Protein AF-A0A7S3HLF7-F1 (afdb_monomer_lite)

Secondary structure (DSSP, 8-state):
-------TTGGG-TTT-BTTB--EEEEEEEETTTTEEEEEEE-TTS-EEEEEE-SS-EEEEEEPPTTS-SS-EEEEEEPPGGGTS-EEEEETTS-EEEE-PPP-----

pLDDT: mean 90.78, std 13.49, range [32.25, 98.75]

InterPro domains:
  IPR036322 WD40-repeat-containing domain superfamily [SSF50978] (22-103)

Foldseek 3Di:
DDQAADDPCPQVPPQADDVPDGWAWQDWDADPVVRWIWTWIHHQQGKIWIWTDDSYDTHTDDTDDPPQDRGAWRHKAWDDCVVPTAIWIQGPRGGIDGDDDPDPPPPD

Radius of gyration: 14.14 Å; chains: 1; bounding box: 42×32×40 Å

Sequence (108 aa):
GGFCGRFPNLRASPSLRVGESDGYIVDVLYDQASGRAHALGGSVSGALSLFHLNLEASEFAVSLPSGGHGGVVRSAASLGAAVGGGFATGGEDGKICLWRPAAGGSEG

Organism: NCBI:txid89044

Structure (mmCIF, N/CA/C/O backbone):
data_AF-A0A7S3HLF7-F1
#
_entry.id   AF-A0A7S3HLF7-F1
#
loop_
_atom_site.group_PDB
_atom_site.id
_atom_site.type_symbol
_atom_site.label_atom_id
_atom_site.label_alt_id
_atom_site.label_comp_id
_atom_site.label_asym_id
_atom_site.label_entity_id
_atom_site.label_seq_id
_atom_site.pdbx_PDB_ins_code
_atom_site.Cartn_x
_atom_site.Cartn_y
_atom_site.Cartn_z
_atom_site.occupancy
_atom_site.B_iso_or_equiv
_atom_site.auth_seq_id
_atom_site.auth_comp_id
_atom_site.auth_asym_id
_atom_site.auth_atom_id
_atom_site.pdbx_PDB_model_num
ATOM 1 N N . GLY A 1 1 ? -29.349 9.266 -3.456 1.00 69.69 1 GLY A N 1
ATOM 2 C CA . GLY A 1 1 ? -28.267 8.949 -4.408 1.00 69.69 1 GLY A CA 1
ATOM 3 C C . GLY A 1 1 ? -27.018 8.640 -3.617 1.00 69.69 1 GLY A C 1
ATOM 4 O O . GLY A 1 1 ? -26.822 9.281 -2.595 1.00 69.69 1 GLY A O 1
ATOM 5 N N . GLY A 1 2 ? -26.237 7.634 -4.011 1.00 81.56 2 GLY A N 1
ATOM 6 C CA . GLY A 1 2 ? -24.972 7.312 -3.339 1.00 81.56 2 GLY A CA 1
ATOM 7 C C . GLY A 1 2 ? -23.835 8.225 -3.802 1.00 81.56 2 GLY A C 1
ATOM 8 O O . GLY A 1 2 ? -23.822 8.644 -4.958 1.00 81.56 2 GLY A O 1
ATOM 9 N N . PHE A 1 3 ? -22.890 8.516 -2.908 1.00 85.81 3 PHE A N 1
ATOM 10 C CA . PHE A 1 3 ? -21.643 9.207 -3.240 1.00 85.81 3 PHE A CA 1
ATOM 11 C C . PHE A 1 3 ? -20.556 8.187 -3.597 1.00 85.81 3 PHE A C 1
ATOM 13 O O . PHE A 1 3 ? -20.447 7.139 -2.964 1.00 85.81 3 PHE A O 1
ATOM 20 N N . CYS A 1 4 ? -19.758 8.492 -4.619 1.00 91.31 4 CYS A N 1
ATOM 21 C CA . CYS A 1 4 ? -18.636 7.671 -5.068 1.00 91.31 4 CYS A CA 1
ATOM 22 C C . CYS A 1 4 ? -17.397 8.566 -5.173 1.00 91.31 4 CYS A C 1
ATOM 24 O O . CYS A 1 4 ? -17.311 9.380 -6.094 1.00 91.31 4 CYS A O 1
ATOM 26 N N . GLY A 1 5 ? -16.462 8.423 -4.228 1.00 91.50 5 GLY A N 1
ATOM 27 C CA . GLY A 1 5 ? -15.153 9.075 -4.303 1.00 91.50 5 GLY A CA 1
ATOM 28 C C . GLY A 1 5 ? -14.354 8.526 -5.487 1.00 91.50 5 GLY A C 1
ATOM 29 O O . GLY A 1 5 ? -14.311 7.312 -5.697 1.00 91.50 5 GLY A O 1
ATOM 30 N N . ARG A 1 6 ? -13.762 9.408 -6.300 1.00 94.44 6 ARG A N 1
ATOM 31 C CA . ARG A 1 6 ? -13.011 9.041 -7.513 1.00 94.44 6 ARG A CA 1
ATOM 32 C C . ARG A 1 6 ? -11.632 9.683 -7.489 1.00 94.44 6 ARG A C 1
ATOM 34 O O . ARG A 1 6 ? -11.523 10.903 -7.457 1.00 94.44 6 ARG A O 1
ATOM 41 N N . PHE A 1 7 ? -10.594 8.857 -7.600 1.00 95.50 7 PHE A N 1
ATOM 42 C CA . PHE A 1 7 ? -9.194 9.281 -7.466 1.00 95.50 7 PHE A CA 1
ATOM 43 C C . PHE A 1 7 ? -8.363 8.854 -8.689 1.00 95.50 7 PHE A C 1
ATOM 45 O O . PHE A 1 7 ? -7.473 8.010 -8.571 1.00 95.50 7 PHE A O 1
ATOM 52 N N . PRO A 1 8 ? -8.649 9.394 -9.892 1.00 93.56 8 PRO A N 1
ATOM 53 C CA . PRO A 1 8 ? -8.036 8.928 -11.142 1.00 93.56 8 PRO A CA 1
ATOM 54 C C . PRO A 1 8 ? -6.516 9.136 -11.194 1.00 93.56 8 PRO A C 1
ATOM 56 O O . PRO A 1 8 ? -5.821 8.398 -11.884 1.00 93.56 8 PRO A O 1
ATOM 59 N N . ASN A 1 9 ? -5.995 10.101 -10.434 1.00 93.94 9 ASN A N 1
ATOM 60 C CA . ASN A 1 9 ? -4.583 10.482 -10.465 1.00 93.94 9 ASN A CA 1
ATOM 61 C C . ASN A 1 9 ? -3.729 9.796 -9.389 1.00 93.94 9 ASN A C 1
ATOM 63 O O . ASN A 1 9 ? -2.519 9.993 -9.374 1.00 93.94 9 ASN A O 1
ATOM 67 N N . LEU A 1 10 ? -4.319 8.990 -8.497 1.00 96.31 10 LEU A N 1
ATOM 68 C CA . LEU A 1 10 ? -3.585 8.384 -7.377 1.00 96.31 10 LEU A CA 1
ATOM 69 C C . LEU A 1 10 ? -2.438 7.494 -7.879 1.00 96.31 10 LEU A C 1
ATOM 71 O O . LEU A 1 10 ? -1.303 7.612 -7.423 1.00 96.31 10 LEU A O 1
ATOM 75 N N . ARG A 1 11 ? -2.710 6.654 -8.888 1.00 96.50 11 ARG A N 1
ATOM 76 C CA . ARG A 1 11 ? -1.702 5.782 -9.520 1.00 96.50 11 ARG A CA 1
ATOM 77 C C . ARG A 1 11 ? -0.589 6.561 -10.224 1.00 96.50 11 ARG A C 1
ATOM 79 O O . ARG A 1 11 ? 0.522 6.055 -10.334 1.00 96.50 11 ARG A O 1
ATOM 86 N N . ALA A 1 12 ? -0.878 7.789 -10.639 1.00 96.31 12 ALA A N 1
ATOM 87 C CA . ALA A 1 12 ? 0.082 8.691 -11.250 1.00 96.31 12 ALA A CA 1
ATOM 88 C C . ALA A 1 12 ? 0.887 9.487 -10.204 1.00 96.31 12 ALA A C 1
ATOM 90 O O . ALA A 1 12 ? 1.620 10.401 -10.580 1.00 96.31 12 ALA A O 1
ATOM 91 N N . SER A 1 13 ? 0.783 9.179 -8.905 1.00 96.94 13 SER A N 1
ATOM 92 C CA . SER A 1 13 ? 1.652 9.769 -7.883 1.00 96.94 13 SER A CA 1
ATOM 93 C C . SER A 1 13 ? 3.131 9.535 -8.227 1.00 96.94 13 SER A C 1
ATOM 95 O O . SER A 1 13 ? 3.506 8.390 -8.499 1.00 96.94 13 SER A O 1
ATOM 97 N N . PRO A 1 14 ? 4.003 10.561 -8.145 1.00 96.88 14 PRO A N 1
ATOM 98 C CA . PRO A 1 14 ? 5.447 10.398 -8.327 1.00 96.88 14 PRO A CA 1
ATOM 99 C C . PRO A 1 14 ? 6.062 9.321 -7.426 1.00 96.88 14 PRO A C 1
ATOM 101 O O . PRO A 1 14 ? 7.049 8.704 -7.806 1.00 96.88 14 PRO A O 1
ATOM 104 N N . SER A 1 15 ? 5.461 9.053 -6.261 1.00 96.44 15 SER A N 1
ATOM 105 C CA . SER A 1 15 ? 5.933 8.020 -5.331 1.00 96.44 15 SER A CA 1
ATOM 106 C C . SER A 1 15 ? 5.761 6.587 -5.853 1.00 96.44 15 SER A C 1
ATOM 108 O O . SER A 1 15 ? 6.376 5.670 -5.317 1.00 96.44 15 SER A O 1
ATOM 110 N N . LEU A 1 16 ? 4.926 6.388 -6.879 1.00 97.31 16 LEU A N 1
ATOM 111 C CA . LEU A 1 16 ? 4.631 5.079 -7.463 1.00 97.31 16 LEU A CA 1
ATOM 112 C C 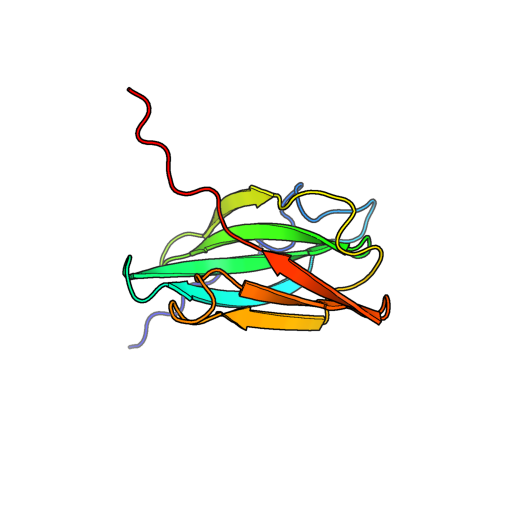. LEU A 1 16 ? 5.163 4.915 -8.893 1.00 97.31 16 LEU A C 1
ATOM 114 O O . LEU A 1 16 ? 5.160 3.794 -9.407 1.00 97.31 16 LEU A O 1
ATOM 118 N N . ARG A 1 17 ? 5.593 6.002 -9.548 1.00 97.56 17 ARG A N 1
ATOM 119 C CA . ARG A 1 17 ? 6.062 5.948 -10.937 1.00 97.56 17 ARG A CA 1
ATOM 120 C C . ARG A 1 17 ? 7.474 5.391 -11.034 1.00 97.56 17 ARG A C 1
ATOM 122 O O . ARG A 1 17 ? 8.356 5.750 -10.257 1.00 97.56 17 ARG A O 1
ATOM 129 N N . VAL A 1 18 ? 7.700 4.559 -12.046 1.00 97.06 18 VAL A N 1
ATOM 130 C CA . VAL A 1 18 ? 9.027 4.044 -12.405 1.00 97.06 18 VAL A CA 1
ATOM 131 C C . VAL A 1 18 ? 9.193 4.174 -13.914 1.00 97.06 18 VAL A C 1
ATOM 133 O O . VAL A 1 18 ? 8.576 3.430 -14.678 1.00 97.06 18 VAL A O 1
ATOM 136 N N . GLY A 1 19 ? 10.008 5.140 -14.346 1.00 95.94 19 GLY A N 1
ATOM 137 C CA . GLY A 1 19 ? 10.072 5.535 -15.755 1.00 95.94 19 GLY A CA 1
ATOM 138 C C . GLY A 1 19 ? 8.690 5.960 -16.258 1.00 95.94 19 GLY A C 1
ATOM 139 O O . GLY A 1 19 ? 8.025 6.773 -15.621 1.00 95.94 19 GLY A O 1
ATOM 140 N N . GLU A 1 20 ? 8.244 5.349 -17.355 1.00 95.38 20 GLU A N 1
ATOM 141 C CA . GLU A 1 2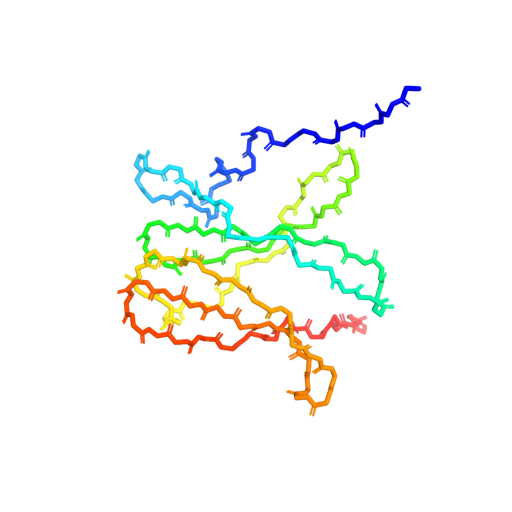0 ? 6.925 5.588 -17.963 1.00 95.38 20 GLU A CA 1
ATOM 142 C C . GLU A 1 20 ? 5.790 4.756 -17.334 1.00 95.38 20 GLU A C 1
ATOM 144 O O . GLU A 1 20 ? 4.635 4.866 -17.743 1.00 95.38 20 GLU A O 1
ATOM 149 N N . SER A 1 21 ? 6.088 3.891 -16.357 1.00 96.94 21 SER A N 1
ATOM 150 C CA . SER A 1 21 ? 5.062 3.084 -15.692 1.00 96.94 21 SER A CA 1
ATOM 151 C C . SER A 1 21 ? 4.442 3.849 -14.530 1.00 96.94 21 SER A C 1
ATOM 153 O O . SER A 1 21 ? 5.109 4.093 -13.522 1.00 96.94 21 SER A O 1
ATOM 155 N N . ASP A 1 22 ? 3.140 4.118 -14.621 1.00 97.94 22 ASP A N 1
ATOM 156 C CA . ASP A 1 22 ? 2.331 4.491 -13.461 1.00 97.94 22 ASP A CA 1
ATOM 157 C C . ASP A 1 22 ? 2.253 3.345 -12.442 1.00 97.94 22 ASP A C 1
ATOM 159 O O . ASP A 1 22 ? 2.436 2.163 -12.764 1.00 97.94 22 ASP A O 1
ATOM 163 N N . GLY A 1 23 ? 1.947 3.708 -11.197 1.00 97.81 23 GLY A N 1
ATOM 164 C CA . GLY A 1 23 ? 1.697 2.763 -10.119 1.00 97.81 23 GLY A CA 1
ATOM 165 C C . GLY A 1 23 ? 0.409 1.976 -10.305 1.00 97.81 23 GLY A C 1
ATOM 166 O O . GLY A 1 23 ? -0.321 2.169 -11.274 1.00 97.81 23 GLY A O 1
ATOM 167 N N . TYR A 1 24 ? 0.089 1.122 -9.339 1.00 98.31 24 TYR A N 1
ATOM 168 C CA . TYR A 1 24 ? -1.174 0.396 -9.199 1.00 98.31 24 TYR A CA 1
ATOM 169 C C . TYR A 1 24 ? -1.688 0.445 -7.766 1.00 98.31 24 TYR A C 1
ATOM 171 O O . TYR A 1 24 ? -0.949 0.779 -6.850 1.00 98.31 24 TYR A O 1
ATOM 179 N N . ILE A 1 25 ? -2.973 0.143 -7.580 1.00 98.06 25 ILE A N 1
ATOM 180 C CA . ILE A 1 25 ? -3.554 -0.025 -6.246 1.00 98.06 25 ILE A CA 1
ATOM 181 C C . ILE A 1 25 ? -3.428 -1.497 -5.876 1.00 98.06 25 ILE A C 1
ATOM 183 O O . ILE A 1 25 ? -3.848 -2.354 -6.652 1.00 98.06 25 ILE A O 1
ATOM 187 N N . VAL A 1 26 ? -2.830 -1.766 -4.720 1.00 98.44 26 VAL A N 1
ATOM 188 C CA . VAL A 1 26 ? -2.737 -3.105 -4.133 1.00 98.44 26 VAL A CA 1
ATOM 189 C C . VAL A 1 26 ? -4.011 -3.406 -3.356 1.00 98.44 26 VAL A C 1
ATOM 191 O O . VAL A 1 26 ? -4.641 -4.427 -3.603 1.00 98.44 26 VAL A O 1
ATOM 194 N N . ASP A 1 27 ? -4.385 -2.516 -2.432 1.00 98.06 27 ASP A N 1
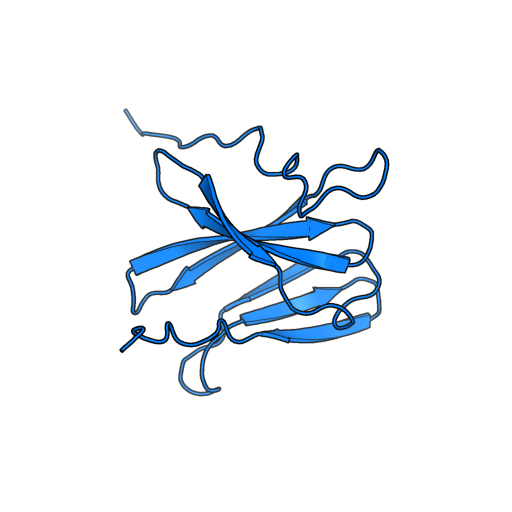ATOM 195 C CA . ASP A 1 27 ? -5.556 -2.684 -1.568 1.00 98.06 27 ASP A CA 1
ATOM 196 C C . ASP A 1 27 ? -5.963 -1.361 -0.890 1.00 98.06 27 ASP A C 1
ATOM 198 O O . ASP A 1 27 ? -5.236 -0.363 -0.957 1.00 98.06 27 ASP A O 1
ATOM 202 N N . VAL A 1 28 ? -7.107 -1.359 -0.204 1.00 96.75 28 VAL A N 1
ATOM 203 C CA . VAL A 1 28 ? -7.526 -0.316 0.738 1.00 96.75 28 VAL A CA 1
ATOM 204 C C . VAL A 1 28 ? -7.499 -0.880 2.158 1.00 96.75 28 VAL A C 1
ATOM 206 O O . VAL A 1 28 ? -8.276 -1.759 2.518 1.00 96.75 28 VAL A O 1
ATOM 209 N N . LEU A 1 29 ? -6.622 -0.327 2.991 1.00 95.19 29 LEU A N 1
ATOM 210 C CA . LEU A 1 29 ? -6.425 -0.731 4.376 1.00 95.19 29 LEU A CA 1
ATOM 211 C C . LEU A 1 29 ? -7.234 0.179 5.302 1.00 95.19 29 LEU A C 1
ATOM 213 O O . LEU A 1 29 ? -6.999 1.388 5.362 1.00 95.19 29 LEU A O 1
ATOM 217 N N . TYR A 1 30 ? -8.170 -0.404 6.045 1.00 92.12 30 TYR A N 1
ATOM 218 C CA . TYR A 1 30 ? -8.935 0.306 7.066 1.00 92.12 30 TYR A CA 1
ATOM 219 C C . TYR A 1 30 ? -8.373 0.015 8.456 1.00 92.12 30 TYR A C 1
ATOM 221 O O . TYR A 1 30 ? -8.290 -1.143 8.870 1.00 92.12 30 TYR A O 1
ATOM 229 N N . ASP A 1 31 ? -8.006 1.070 9.180 1.00 87.19 31 ASP A N 1
ATOM 230 C CA . ASP A 1 31 ? -7.680 0.986 10.597 1.00 87.19 31 ASP A CA 1
ATOM 231 C C . ASP A 1 31 ? -8.929 1.286 11.428 1.00 87.19 31 ASP A C 1
ATOM 233 O O . ASP A 1 31 ? -9.381 2.428 11.527 1.00 87.19 31 ASP A O 1
ATOM 237 N N . GLN A 1 32 ? -9.475 0.244 12.052 1.00 84.25 32 GLN A N 1
ATOM 238 C CA . GLN A 1 32 ? -10.665 0.354 12.888 1.00 84.25 32 GLN A CA 1
ATOM 239 C C . GLN A 1 32 ? -10.430 1.201 14.145 1.00 84.25 32 GLN A C 1
ATOM 241 O O . GLN A 1 32 ? -11.375 1.824 14.622 1.00 84.25 32 GLN A O 1
ATOM 246 N N . ALA A 1 33 ? -9.204 1.243 14.679 1.00 82.62 33 ALA A N 1
ATOM 247 C CA . ALA A 1 33 ? -8.917 1.984 15.904 1.00 82.62 33 ALA A CA 1
ATOM 248 C C . ALA A 1 33 ? -8.969 3.501 15.674 1.00 82.62 33 ALA A C 1
ATOM 250 O O . ALA A 1 33 ? -9.539 4.224 16.488 1.00 82.62 33 ALA A O 1
ATOM 251 N N . SER A 1 34 ? -8.409 3.981 14.558 1.00 84.62 34 SER A N 1
ATOM 252 C CA . SER A 1 34 ? -8.441 5.405 14.195 1.00 84.62 34 SER A CA 1
ATOM 253 C C . SER A 1 34 ? -9.616 5.803 13.296 1.00 84.62 34 SER A C 1
ATOM 255 O O . SER A 1 34 ? -9.858 6.996 13.111 1.00 84.62 34 SER A O 1
ATOM 257 N N . GLY A 1 35 ? -10.332 4.835 12.716 1.00 89.62 35 GLY A N 1
ATOM 258 C CA . GLY A 1 35 ? -11.397 5.077 11.742 1.00 89.62 35 GLY A CA 1
ATOM 259 C C . GLY A 1 35 ? -10.891 5.603 10.396 1.00 89.62 35 GLY A C 1
ATOM 260 O O . GLY A 1 35 ? -11.643 6.245 9.663 1.00 89.62 35 GLY A O 1
ATOM 261 N N . ARG A 1 36 ? -9.609 5.384 10.072 1.00 90.50 36 ARG A N 1
ATOM 262 C CA . ARG A 1 36 ? -8.962 5.923 8.867 1.00 90.50 36 ARG A CA 1
ATOM 263 C C . ARG A 1 36 ? -8.777 4.847 7.805 1.00 90.50 36 ARG A C 1
ATOM 265 O O . ARG A 1 36 ? -8.306 3.748 8.092 1.00 90.50 36 ARG A O 1
ATOM 272 N N . ALA A 1 37 ? -9.080 5.198 6.558 1.00 94.19 37 ALA A N 1
ATOM 273 C CA . ALA A 1 37 ? -8.763 4.384 5.393 1.00 94.19 37 ALA A CA 1
ATOM 274 C C . ALA A 1 37 ? -7.482 4.884 4.715 1.00 94.19 37 ALA A C 1
ATOM 276 O O . ALA A 1 37 ? -7.237 6.091 4.625 1.00 94.19 37 ALA A O 1
ATOM 277 N N . HIS A 1 38 ? -6.689 3.945 4.208 1.00 96.06 38 HIS A N 1
ATOM 278 C CA . HIS A 1 38 ? -5.527 4.229 3.382 1.00 96.06 38 HIS A CA 1
ATOM 279 C C . HIS A 1 38 ? -5.575 3.395 2.108 1.00 96.06 38 HIS A C 1
ATOM 281 O O . HIS A 1 38 ? -5.806 2.192 2.171 1.00 96.06 38 HIS A O 1
ATOM 287 N N . ALA A 1 39 ? -5.304 3.997 0.955 1.00 97.69 39 ALA A N 1
ATOM 288 C CA . ALA A 1 39 ? -4.979 3.225 -0.237 1.00 97.69 39 ALA A CA 1
ATOM 289 C C . ALA A 1 39 ? -3.501 2.822 -0.180 1.00 97.69 39 ALA A C 1
ATOM 291 O O . ALA A 1 39 ? -2.636 3.672 0.041 1.00 97.69 39 ALA A O 1
ATOM 292 N N . LEU A 1 40 ? -3.207 1.542 -0.397 1.00 98.25 40 LEU A N 1
ATOM 293 C CA . LEU A 1 40 ? -1.853 1.053 -0.620 1.00 98.25 40 LEU A CA 1
ATOM 294 C C . LEU A 1 40 ? -1.592 1.024 -2.125 1.00 98.25 40 LEU A C 1
ATOM 296 O O . LEU A 1 40 ? -2.181 0.228 -2.856 1.00 98.25 40 LEU A O 1
ATOM 300 N N . GLY A 1 41 ? -0.714 1.906 -2.587 1.00 98.31 41 GLY A N 1
ATOM 301 C CA . GLY A 1 41 ? -0.212 1.911 -3.952 1.00 98.31 41 GLY A CA 1
ATOM 302 C C . GLY A 1 41 ? 1.093 1.129 -4.068 1.00 98.31 41 GLY A C 1
ATOM 303 O O . GLY A 1 41 ? 1.898 1.132 -3.137 1.00 98.31 41 GLY A O 1
ATOM 304 N N . GLY A 1 42 ? 1.316 0.499 -5.219 1.00 98.38 42 GLY A N 1
ATOM 305 C CA . GLY A 1 42 ? 2.561 -0.180 -5.563 1.00 98.38 42 GLY A CA 1
ATOM 306 C C . GLY A 1 42 ? 3.118 0.249 -6.916 1.00 98.38 42 GLY A C 1
ATOM 307 O O . GLY A 1 42 ? 2.387 0.747 -7.772 1.00 98.38 42 GLY A O 1
ATOM 308 N N . SER A 1 43 ? 4.419 0.048 -7.109 1.00 98.44 43 SER A N 1
ATOM 309 C CA . SER A 1 43 ? 5.116 0.254 -8.381 1.00 98.44 43 SER A CA 1
ATOM 310 C C . SER A 1 43 ? 5.585 -1.070 -8.987 1.00 98.44 43 SER A C 1
ATOM 312 O O . SER A 1 43 ? 5.598 -2.117 -8.331 1.00 98.44 43 SER A O 1
ATOM 314 N N . VAL A 1 44 ? 6.010 -1.042 -10.251 1.00 97.88 44 VAL A N 1
ATOM 315 C CA . VAL A 1 44 ? 6.587 -2.221 -10.923 1.00 97.88 44 VAL A CA 1
ATOM 316 C C . VAL A 1 44 ? 7.924 -2.673 -10.321 1.00 97.88 44 VAL A C 1
ATOM 318 O O . VAL A 1 44 ? 8.302 -3.825 -10.498 1.00 97.88 44 VAL A O 1
ATOM 321 N N . SER A 1 45 ? 8.616 -1.806 -9.571 1.00 97.31 45 SER A N 1
ATOM 322 C CA . SER A 1 45 ? 9.866 -2.142 -8.872 1.00 97.31 45 SER A CA 1
ATOM 323 C C . SER A 1 45 ? 9.656 -2.709 -7.462 1.00 97.31 45 SER A C 1
ATOM 325 O O . SER A 1 45 ? 10.632 -3.022 -6.785 1.00 97.31 45 SER A O 1
ATOM 327 N N . GLY A 1 46 ? 8.405 -2.821 -7.002 1.00 98.00 46 GLY A N 1
ATOM 328 C CA . GLY A 1 46 ? 8.069 -3.266 -5.646 1.00 98.00 46 GLY A CA 1
ATOM 329 C C . GLY A 1 46 ? 8.091 -2.167 -4.584 1.00 98.00 46 GLY A C 1
ATOM 330 O O . GLY A 1 46 ? 7.940 -2.460 -3.399 1.00 98.00 46 GLY A O 1
ATOM 331 N N . ALA A 1 47 ? 8.237 -0.899 -4.983 1.00 97.69 47 ALA A N 1
ATOM 332 C CA . ALA A 1 47 ? 8.026 0.214 -4.065 1.00 97.69 47 ALA A CA 1
ATOM 333 C C . ALA A 1 47 ? 6.544 0.296 -3.670 1.00 97.69 47 ALA A C 1
ATOM 335 O O .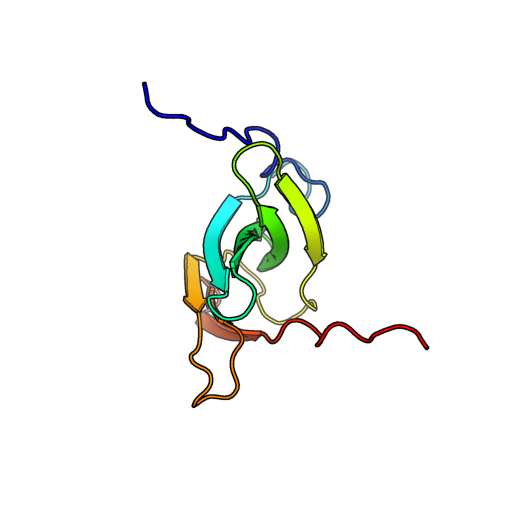 ALA A 1 47 ? 5.661 0.039 -4.491 1.00 97.69 47 ALA A O 1
ATOM 336 N N . LEU A 1 48 ? 6.281 0.668 -2.418 1.00 98.12 48 LEU A N 1
ATOM 337 C CA . LEU A 1 48 ? 4.939 0.794 -1.856 1.00 98.12 48 LEU A CA 1
ATOM 338 C C . LEU A 1 48 ? 4.767 2.169 -1.203 1.00 98.12 48 LEU A C 1
ATOM 340 O O . LEU A 1 48 ? 5.664 2.643 -0.504 1.00 98.12 48 LEU A O 1
ATOM 344 N N . SER A 1 49 ? 3.599 2.783 -1.375 1.00 97.69 49 SER A N 1
ATOM 345 C CA . SER A 1 49 ? 3.222 4.023 -0.685 1.00 97.69 49 SER A CA 1
ATOM 346 C C . SER A 1 49 ? 1.796 3.944 -0.156 1.00 97.69 49 SER A C 1
ATOM 348 O O . SER A 1 49 ? 0.916 3.377 -0.801 1.00 97.69 49 SER A O 1
ATOM 350 N N . LEU A 1 50 ? 1.562 4.553 1.001 1.00 97.38 50 LEU A N 1
ATOM 351 C CA . LEU A 1 50 ? 0.239 4.750 1.575 1.00 97.38 50 LEU A CA 1
ATOM 352 C C . LEU A 1 50 ? -0.279 6.144 1.233 1.00 97.38 50 LEU A C 1
ATOM 354 O O . LEU A 1 50 ? 0.463 7.127 1.269 1.00 97.38 50 LEU A O 1
ATOM 358 N N . PHE A 1 51 ? -1.577 6.215 0.971 1.00 97.44 51 PHE A N 1
ATOM 359 C CA . PHE A 1 51 ? -2.312 7.453 0.764 1.00 97.44 51 PHE A CA 1
ATOM 360 C C . PHE A 1 51 ? -3.482 7.488 1.737 1.00 97.44 51 PHE A C 1
ATOM 362 O O . PHE A 1 51 ? -4.254 6.532 1.769 1.00 97.44 51 PHE A O 1
ATOM 369 N N . HIS A 1 52 ? -3.637 8.562 2.509 1.00 95.56 52 HIS A N 1
ATOM 370 C CA . HIS A 1 52 ? -4.875 8.808 3.243 1.00 95.56 52 HIS A CA 1
ATOM 371 C C . HIS A 1 52 ? -6.034 8.904 2.256 1.00 95.56 52 HIS A C 1
ATOM 373 O O . HIS A 1 52 ? -5.906 9.531 1.203 1.00 95.56 52 HIS A O 1
ATOM 379 N N . LEU A 1 53 ? -7.152 8.269 2.594 1.00 94.44 53 LEU A N 1
ATOM 380 C CA . LEU A 1 53 ? -8.319 8.191 1.732 1.00 94.44 53 LEU A CA 1
ATOM 381 C C . LEU A 1 53 ? -9.579 8.555 2.515 1.00 94.44 53 LEU A C 1
ATOM 383 O O . LEU A 1 53 ? -9.864 7.973 3.562 1.00 94.44 53 LEU A O 1
ATOM 387 N N . ASN A 1 54 ? -10.365 9.480 1.977 1.00 92.62 54 ASN A N 1
ATOM 388 C CA . ASN A 1 54 ? -11.751 9.699 2.383 1.00 92.62 54 ASN A CA 1
ATOM 389 C C . ASN A 1 54 ? -12.643 9.799 1.129 1.00 92.62 54 ASN A C 1
ATOM 391 O O . ASN A 1 54 ? -12.209 9.445 0.037 1.00 92.62 54 ASN A O 1
ATOM 395 N N . LEU A 1 55 ? -13.909 10.207 1.266 1.00 93.25 55 LEU A N 1
ATOM 396 C CA . LEU A 1 55 ? -14.825 10.298 0.117 1.00 93.25 55 LEU A CA 1
ATOM 397 C C . LEU A 1 55 ? -14.489 11.440 -0.858 1.00 93.25 55 LEU A C 1
ATOM 399 O O . LEU A 1 55 ? -14.953 11.410 -1.997 1.00 93.25 55 LEU A O 1
ATOM 403 N N . GLU A 1 56 ? -13.699 12.419 -0.426 1.00 93.00 56 GLU A N 1
ATOM 404 C CA . GLU A 1 56 ? -13.437 13.672 -1.138 1.00 93.00 56 GLU A CA 1
ATOM 405 C C . GLU A 1 56 ? -12.001 13.759 -1.668 1.00 93.00 56 GLU A C 1
ATOM 407 O O . GLU A 1 56 ? -11.778 14.296 -2.752 1.00 93.00 56 GLU A O 1
ATOM 412 N N . ALA A 1 57 ? -11.029 13.200 -0.943 1.00 93.69 57 ALA A N 1
ATOM 413 C CA . ALA A 1 57 ? -9.609 13.359 -1.217 1.00 93.69 57 ALA A CA 1
ATOM 414 C C . ALA A 1 57 ? -8.805 12.060 -1.049 1.00 93.69 57 ALA A C 1
ATOM 416 O O . ALA A 1 57 ? -9.119 11.186 -0.234 1.00 93.69 57 ALA A O 1
ATOM 417 N N . SER A 1 58 ? -7.719 11.989 -1.823 1.00 95.50 58 SER A N 1
ATOM 418 C CA . SER A 1 58 ? -6.616 11.051 -1.630 1.00 95.50 58 SER A CA 1
ATOM 419 C C . SER A 1 58 ? -5.320 11.840 -1.479 1.00 95.50 58 SER A C 1
ATOM 421 O O . SER A 1 58 ? -4.940 12.563 -2.403 1.00 95.50 58 SER A O 1
ATOM 423 N N . GLU A 1 59 ? -4.630 11.681 -0.358 1.00 95.62 59 GLU A N 1
ATOM 424 C CA . GLU A 1 59 ? -3.418 12.440 -0.040 1.00 95.62 59 GLU A CA 1
ATOM 425 C C . GLU A 1 59 ? -2.267 11.486 0.245 1.00 95.62 59 GLU A C 1
ATOM 427 O O . GLU A 1 59 ? -2.443 10.489 0.940 1.00 95.62 59 GLU A O 1
ATOM 432 N N . PHE A 1 60 ? -1.080 11.767 -0.293 1.00 96.25 60 P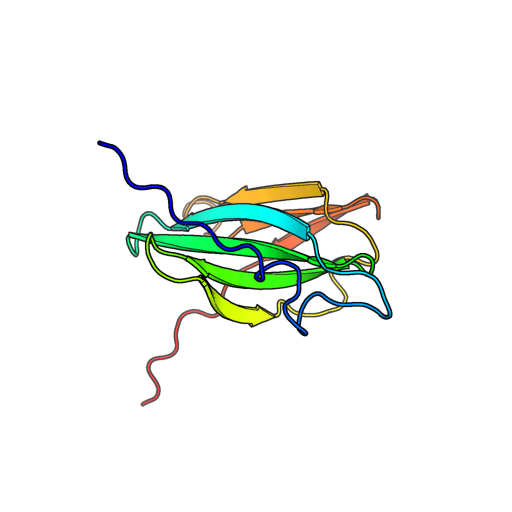HE A N 1
ATOM 433 C CA . PHE A 1 60 ? 0.107 10.975 0.020 1.00 96.25 60 PHE A CA 1
ATOM 434 C C . PHE A 1 60 ? 0.391 11.030 1.525 1.00 96.25 60 PHE A C 1
ATOM 436 O O . PHE A 1 60 ? 0.481 12.113 2.095 1.00 96.25 60 PHE A O 1
ATOM 443 N N . ALA A 1 61 ? 0.544 9.863 2.150 1.00 94.81 61 ALA A N 1
ATOM 444 C CA . ALA A 1 61 ? 0.885 9.757 3.561 1.00 94.81 61 ALA A CA 1
ATOM 445 C C . ALA A 1 61 ? 2.374 9.441 3.729 1.00 94.81 61 ALA A C 1
ATOM 447 O O . ALA A 1 61 ? 3.111 10.196 4.357 1.00 94.81 61 ALA A O 1
ATOM 448 N N . VAL A 1 62 ? 2.827 8.313 3.172 1.00 95.38 62 VAL A N 1
ATOM 449 C CA . VAL A 1 62 ? 4.201 7.837 3.373 1.00 95.38 62 VAL A CA 1
ATOM 450 C C . VAL A 1 62 ? 4.604 6.796 2.330 1.00 95.38 62 VAL A C 1
ATOM 452 O O . VAL A 1 62 ? 3.778 6.003 1.881 1.00 95.38 62 VAL A O 1
ATOM 455 N N . SER A 1 63 ? 5.890 6.750 1.979 1.00 96.44 63 SER A N 1
ATOM 456 C CA . SER A 1 63 ? 6.490 5.622 1.255 1.00 96.44 63 SER A CA 1
ATOM 457 C C . SER A 1 63 ? 7.062 4.612 2.241 1.00 96.44 63 SER A C 1
ATOM 459 O O . SER A 1 63 ? 7.753 4.987 3.188 1.00 96.44 63 SER A O 1
ATOM 461 N N . LEU A 1 64 ? 6.788 3.328 2.021 1.00 95.88 64 LEU A N 1
ATOM 462 C CA . LEU A 1 64 ? 7.335 2.269 2.861 1.00 95.88 64 LEU A CA 1
ATOM 463 C C . LEU A 1 64 ? 8.846 2.113 2.620 1.00 95.88 64 LEU A C 1
ATOM 465 O O . LEU A 1 64 ? 9.329 2.444 1.531 1.00 95.88 64 LEU A O 1
ATOM 469 N N . PRO A 1 65 ? 9.602 1.603 3.611 1.00 94.19 65 PRO A N 1
ATOM 470 C CA . PRO A 1 65 ? 11.025 1.332 3.445 1.00 94.19 65 PRO A CA 1
ATOM 471 C C . PRO A 1 65 ? 11.316 0.463 2.215 1.00 94.19 65 PRO A C 1
ATOM 473 O O . PRO A 1 65 ? 10.618 -0.516 1.942 1.00 94.19 65 PRO A O 1
ATOM 476 N N . SER A 1 66 ? 12.372 0.813 1.479 1.00 93.06 66 SER A N 1
ATOM 477 C CA . SER A 1 66 ? 12.821 0.051 0.314 1.00 93.06 66 SER A CA 1
ATOM 478 C C . SER A 1 66 ? 13.445 -1.293 0.713 1.00 93.06 66 SER A C 1
ATOM 480 O O . SER A 1 66 ? 13.820 -1.520 1.862 1.00 93.06 66 SER A O 1
ATOM 482 N N . GLY A 1 67 ? 13.556 -2.211 -0.253 1.00 92.56 67 GLY A N 1
ATOM 483 C CA . GLY A 1 67 ? 14.214 -3.510 -0.064 1.00 92.56 67 GLY A CA 1
ATOM 484 C C . GLY A 1 67 ? 13.318 -4.629 0.477 1.00 92.56 67 GLY A C 1
ATOM 485 O O . GLY A 1 67 ? 13.747 -5.784 0.479 1.00 92.56 67 GLY A O 1
ATOM 486 N N . GLY A 1 68 ? 12.073 -4.323 0.864 1.00 96.19 68 GLY A N 1
ATOM 487 C CA . GLY A 1 68 ? 11.058 -5.341 1.151 1.00 96.19 68 GLY A CA 1
ATOM 488 C C . GLY A 1 68 ? 10.758 -6.169 -0.098 1.00 96.19 68 GLY A C 1
ATOM 489 O O . GLY A 1 68 ? 11.238 -7.299 -0.219 1.00 96.19 68 GLY A O 1
ATOM 490 N N . HIS A 1 69 ? 10.052 -5.567 -1.058 1.00 98.25 69 HIS A N 1
ATOM 491 C CA . HIS A 1 69 ? 9.796 -6.175 -2.362 1.00 98.25 69 HIS A CA 1
ATOM 492 C C . HIS A 1 69 ? 10.765 -5.682 -3.443 1.00 98.25 69 HIS A C 1
ATOM 494 O O . HIS A 1 69 ? 11.230 -4.544 -3.404 1.00 98.25 69 HIS A O 1
ATOM 500 N N . GLY A 1 70 ? 11.070 -6.557 -4.401 1.00 97.88 70 GLY A N 1
ATOM 501 C CA . GLY A 1 70 ? 11.844 -6.257 -5.613 1.00 97.88 70 GLY A CA 1
ATOM 502 C C . GLY A 1 70 ? 11.038 -6.381 -6.910 1.00 97.88 70 GLY A C 1
ATOM 503 O O . GLY A 1 70 ? 11.614 -6.320 -7.992 1.00 97.88 70 GLY A O 1
ATOM 504 N N . GLY A 1 71 ? 9.725 -6.598 -6.809 1.00 97.19 71 GLY A N 1
ATOM 505 C CA . GLY A 1 71 ? 8.819 -6.761 -7.942 1.00 97.19 71 GLY A CA 1
ATOM 506 C C . GLY A 1 71 ? 7.374 -6.453 -7.563 1.00 97.19 71 GLY A C 1
ATOM 507 O O . GLY A 1 71 ? 7.095 -5.994 -6.456 1.00 97.19 71 GLY A O 1
ATOM 508 N N . VAL A 1 72 ? 6.449 -6.698 -8.492 1.00 98.38 72 VAL A N 1
ATOM 509 C CA . VAL A 1 72 ? 5.034 -6.339 -8.335 1.00 98.38 72 VAL A CA 1
ATOM 510 C C . VAL A 1 72 ? 4.419 -6.993 -7.095 1.00 98.38 72 VAL A C 1
ATOM 512 O O . VAL A 1 72 ? 4.518 -8.202 -6.893 1.00 98.38 72 VAL A O 1
ATOM 515 N N . VAL A 1 73 ? 3.729 -6.189 -6.289 1.00 98.75 73 VAL A N 1
ATOM 516 C CA . VAL A 1 73 ? 2.969 -6.622 -5.114 1.00 98.75 73 VAL A CA 1
ATOM 517 C C . VAL A 1 73 ? 1.533 -6.919 -5.532 1.00 98.75 73 VAL A C 1
ATOM 519 O O . VAL A 1 73 ? 0.903 -6.132 -6.235 1.00 98.75 73 VAL A O 1
ATOM 522 N N . ARG A 1 74 ? 1.006 -8.074 -5.128 1.00 98.31 74 ARG A N 1
ATOM 523 C CA . ARG A 1 74 ? -0.288 -8.596 -5.593 1.00 98.31 74 ARG A CA 1
ATOM 524 C C . ARG A 1 74 ? -1.363 -8.628 -4.519 1.00 98.31 74 ARG A C 1
ATOM 526 O O . ARG A 1 74 ? -2.537 -8.725 -4.858 1.00 98.31 74 ARG A O 1
ATOM 533 N N . SER A 1 75 ? -0.982 -8.555 -3.252 1.00 98.19 75 SER A N 1
ATOM 534 C CA . SER A 1 75 ? -1.932 -8.613 -2.148 1.00 98.19 75 SER A CA 1
ATOM 535 C C . SER A 1 75 ? -1.442 -7.834 -0.941 1.00 98.19 75 SER A C 1
ATOM 537 O O . SER A 1 75 ? -0.236 -7.675 -0.726 1.00 98.19 75 SER A O 1
ATOM 539 N N . ALA A 1 76 ? -2.404 -7.391 -0.139 1.00 98.00 76 ALA A N 1
ATOM 540 C CA . ALA A 1 76 ? -2.178 -6.909 1.206 1.00 98.00 76 ALA A CA 1
ATOM 541 C C . ALA A 1 76 ? -3.216 -7.507 2.162 1.00 98.00 76 ALA A C 1
ATOM 543 O O . ALA A 1 76 ? -4.262 -7.992 1.735 1.00 98.00 76 ALA A O 1
ATOM 544 N N . ALA A 1 77 ? -2.902 -7.513 3.454 1.00 95.69 77 ALA A N 1
ATOM 545 C CA . ALA A 1 77 ? -3.838 -7.901 4.499 1.00 95.69 77 ALA A CA 1
ATOM 546 C C . ALA A 1 77 ? -3.541 -7.129 5.784 1.00 95.69 77 ALA A C 1
ATOM 548 O O . ALA A 1 77 ? -2.412 -7.166 6.283 1.00 95.69 77 ALA A O 1
ATOM 549 N N . SER A 1 78 ? -4.552 -6.463 6.344 1.00 92.88 78 SER A N 1
ATOM 550 C CA . SER A 1 78 ? -4.452 -5.871 7.680 1.00 92.88 78 SER A CA 1
ATOM 551 C C . SER A 1 78 ? -4.199 -6.954 8.723 1.00 92.88 78 SER A C 1
ATOM 553 O O . SER A 1 78 ? -4.826 -8.014 8.719 1.00 92.88 78 SER A O 1
ATOM 555 N N . LEU A 1 79 ? -3.288 -6.672 9.643 1.00 91.06 79 LEU A N 1
ATOM 556 C CA . LEU A 1 79 ? -2.932 -7.570 10.726 1.00 91.06 79 LEU A CA 1
ATOM 557 C C . LEU A 1 79 ? -3.584 -7.093 12.019 1.00 91.06 79 LEU A C 1
ATOM 559 O O . LEU A 1 79 ? -3.507 -5.919 12.379 1.00 91.06 79 LEU A O 1
ATOM 563 N N . GLY A 1 80 ? -4.231 -8.013 12.732 1.00 85.31 80 GLY A N 1
ATOM 564 C CA . GLY A 1 80 ? -4.888 -7.698 13.997 1.00 85.31 80 GLY A CA 1
ATOM 565 C C . GLY A 1 80 ? -3.902 -7.281 15.094 1.00 85.31 80 GLY A C 1
ATOM 566 O O . GLY A 1 80 ? -2.719 -7.629 15.076 1.00 85.31 80 GLY A O 1
ATOM 567 N N . ALA A 1 81 ? -4.409 -6.592 16.117 1.00 82.19 81 ALA A N 1
ATOM 568 C CA . ALA A 1 81 ? -3.604 -6.160 17.263 1.00 82.19 81 ALA A CA 1
ATOM 569 C C . ALA A 1 81 ? -2.893 -7.324 17.987 1.00 82.19 81 ALA A C 1
ATOM 571 O O . ALA A 1 81 ? -1.809 -7.130 18.529 1.00 82.19 81 ALA A O 1
ATOM 572 N N . ALA A 1 82 ? -3.445 -8.544 17.940 1.00 80.38 82 ALA A N 1
ATOM 573 C CA . ALA A 1 82 ? -2.850 -9.740 18.548 1.00 80.38 82 ALA A CA 1
ATOM 574 C C . ALA A 1 82 ? -1.477 -10.127 17.961 1.00 80.38 82 ALA A C 1
ATOM 576 O O . ALA A 1 82 ? -0.667 -10.733 18.654 1.00 80.38 82 ALA A O 1
ATOM 577 N N . VAL A 1 83 ? -1.190 -9.743 16.713 1.00 77.44 83 VAL A N 1
ATOM 578 C CA . VAL A 1 83 ? 0.133 -9.908 16.076 1.00 77.44 83 VAL A CA 1
ATOM 579 C C . VAL A 1 83 ? 0.918 -8.583 16.043 1.00 77.44 83 VAL A C 1
ATOM 581 O O . VAL A 1 83 ? 1.880 -8.402 15.297 1.00 77.44 83 VAL A O 1
ATOM 584 N N . GLY A 1 84 ? 0.495 -7.635 16.884 1.00 76.62 84 GLY A N 1
ATOM 585 C CA . GLY A 1 84 ? 1.042 -6.293 17.054 1.00 76.62 84 GLY A CA 1
ATOM 586 C C . GLY A 1 84 ? 0.708 -5.312 15.926 1.00 76.62 84 GLY A C 1
ATOM 587 O O . GLY A 1 84 ? 1.442 -4.346 15.732 1.00 76.62 84 GLY A O 1
ATOM 588 N N . GLY A 1 85 ? -0.385 -5.546 15.192 1.00 85.81 85 GLY A N 1
ATOM 589 C CA . GLY A 1 85 ? -0.934 -4.598 14.221 1.00 85.81 85 GLY A CA 1
ATOM 590 C C . GLY A 1 85 ? -0.130 -4.454 12.925 1.00 85.81 85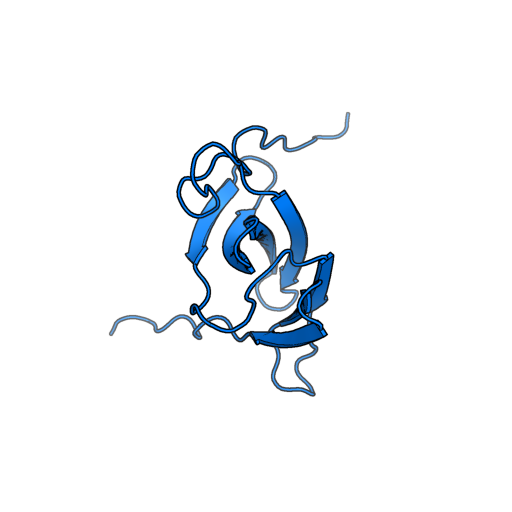 GLY A C 1
ATOM 591 O O . GLY A 1 85 ? 0.822 -5.195 12.672 1.00 85.81 85 GLY A O 1
ATOM 592 N N . GLY A 1 86 ? -0.514 -3.465 12.114 1.00 91.50 86 GLY A N 1
ATOM 593 C CA . GLY A 1 86 ? 0.093 -3.192 10.811 1.00 91.50 86 GLY A CA 1
ATOM 594 C C . GLY A 1 86 ? -0.575 -3.969 9.676 1.00 91.50 86 GLY A C 1
ATOM 595 O O . GLY A 1 86 ? -1.777 -4.228 9.715 1.00 91.50 86 GLY A O 1
ATOM 596 N N . PHE A 1 87 ? 0.195 -4.323 8.650 1.00 95.44 87 PHE A N 1
ATOM 597 C CA . PHE A 1 87 ? -0.291 -5.092 7.503 1.00 95.44 87 PHE A CA 1
ATOM 598 C C . PHE A 1 87 ? 0.820 -5.943 6.877 1.00 95.44 87 PHE A C 1
ATOM 600 O O . PHE A 1 87 ? 2.007 -5.651 7.027 1.00 95.44 87 PHE A O 1
ATOM 607 N N . ALA A 1 88 ? 0.429 -7.002 6.176 1.00 97.12 88 ALA A N 1
ATOM 608 C CA . ALA A 1 88 ? 1.310 -7.838 5.370 1.00 97.12 88 ALA A CA 1
ATOM 609 C C . ALA A 1 88 ? 1.097 -7.557 3.880 1.00 97.12 88 ALA A C 1
ATOM 611 O O . ALA A 1 88 ? -0.011 -7.201 3.483 1.00 97.12 88 ALA A O 1
ATOM 612 N N . THR A 1 89 ? 2.123 -7.770 3.059 1.00 98.62 89 THR A N 1
ATOM 613 C CA . THR A 1 89 ? 2.027 -7.756 1.591 1.00 98.62 89 THR A CA 1
ATOM 614 C C . THR A 1 89 ? 2.682 -8.985 0.977 1.00 98.62 89 THR A C 1
ATOM 616 O O . THR A 1 89 ? 3.667 -9.488 1.517 1.00 98.62 89 THR A O 1
ATOM 619 N N . GLY A 1 90 ? 2.148 -9.459 -0.151 1.00 98.69 90 GLY A N 1
ATOM 620 C CA . GLY A 1 90 ? 2.709 -10.563 -0.937 1.00 98.69 90 GLY A CA 1
ATOM 621 C C . GLY A 1 90 ? 3.031 -10.132 -2.368 1.00 98.69 90 GLY A C 1
ATOM 622 O O . GLY A 1 90 ? 2.207 -9.477 -3.010 1.00 98.69 90 GLY A O 1
ATOM 623 N N . GLY A 1 91 ? 4.219 -10.488 -2.866 1.00 98.38 91 GLY A N 1
ATOM 624 C CA . GLY A 1 91 ? 4.712 -10.077 -4.186 1.00 98.38 91 GLY A CA 1
ATOM 625 C C . GLY A 1 91 ? 5.078 -11.227 -5.123 1.00 98.38 91 GLY A C 1
ATOM 626 O O . GLY A 1 91 ? 5.258 -12.369 -4.705 1.00 98.38 91 GLY A O 1
ATOM 627 N N . GLU A 1 92 ? 5.215 -10.912 -6.412 1.00 98.38 92 GLU A N 1
ATOM 628 C CA . GLU A 1 92 ? 5.699 -11.837 -7.455 1.00 98.38 92 GLU A CA 1
ATOM 629 C C . GLU A 1 92 ? 7.163 -12.244 -7.260 1.00 98.38 92 GLU A C 1
ATOM 631 O O . GLU A 1 92 ? 7.625 -13.227 -7.831 1.00 98.38 92 GLU A O 1
ATOM 636 N N . ASP A 1 93 ? 7.881 -11.515 -6.410 1.00 97.94 93 ASP A N 1
ATOM 637 C CA . ASP A 1 93 ? 9.234 -11.836 -5.971 1.00 97.94 93 ASP A CA 1
ATOM 638 C C . ASP A 1 93 ? 9.293 -12.964 -4.924 1.00 97.94 93 ASP A C 1
ATOM 640 O O . ASP A 1 93 ? 10.370 -13.284 -4.421 1.00 97.94 93 ASP A O 1
ATOM 644 N N . GLY A 1 94 ? 8.148 -13.566 -4.583 1.00 97.88 94 GLY A N 1
ATOM 645 C CA . GLY A 1 94 ? 8.049 -14.693 -3.656 1.00 97.88 94 GLY A CA 1
ATOM 646 C C . GLY A 1 94 ? 8.190 -14.306 -2.184 1.00 97.88 94 GLY A C 1
ATOM 647 O O . GLY A 1 94 ? 8.305 -15.189 -1.333 1.00 97.88 94 GLY A O 1
ATOM 648 N N . LYS A 1 95 ? 8.187 -13.007 -1.860 1.00 98.19 95 LYS A N 1
ATOM 649 C CA . LYS A 1 95 ? 8.315 -12.522 -0.484 1.00 98.19 95 LYS A CA 1
ATOM 650 C C . LYS A 1 95 ? 6.961 -12.211 0.142 1.00 98.19 95 LYS A C 1
ATOM 652 O O . LYS A 1 95 ? 6.022 -11.783 -0.529 1.00 98.19 95 LYS A O 1
ATOM 657 N N . ILE A 1 96 ? 6.917 -12.355 1.465 1.00 98.06 96 ILE A N 1
ATOM 658 C CA . ILE A 1 96 ? 5.917 -11.729 2.330 1.00 98.06 96 ILE A CA 1
ATOM 659 C C . ILE A 1 96 ? 6.640 -10.679 3.170 1.00 98.06 96 ILE A C 1
ATOM 661 O O . ILE A 1 96 ? 7.618 -10.999 3.848 1.00 98.06 96 ILE A O 1
ATOM 665 N N . CYS A 1 97 ? 6.162 -9.438 3.139 1.00 97.56 97 CYS A N 1
ATOM 666 C CA . CYS A 1 97 ? 6.711 -8.348 3.941 1.00 97.56 97 CYS A CA 1
ATOM 667 C C . CYS A 1 97 ? 5.691 -7.880 4.979 1.00 97.56 97 CYS A C 1
ATOM 669 O O . CYS A 1 97 ? 4.502 -7.774 4.685 1.00 97.56 97 CYS A O 1
ATOM 671 N N . LEU A 1 98 ? 6.164 -7.613 6.198 1.00 95.75 98 LEU A N 1
ATOM 672 C CA . LEU A 1 98 ? 5.360 -7.102 7.307 1.00 95.75 98 LEU A CA 1
ATOM 673 C C . LEU A 1 98 ? 5.694 -5.632 7.533 1.00 95.75 98 LEU A C 1
ATOM 675 O O . LEU A 1 98 ? 6.863 -5.270 7.668 1.00 95.75 98 LEU A O 1
ATOM 679 N N . TRP A 1 99 ? 4.662 -4.804 7.622 1.00 94.25 99 TRP A N 1
ATOM 680 C CA . TRP A 1 99 ? 4.790 -3.361 7.740 1.00 94.25 99 TRP A CA 1
ATOM 681 C C . TRP A 1 99 ? 4.061 -2.875 8.978 1.00 94.25 99 TRP A C 1
ATOM 683 O O . TRP A 1 99 ? 2.913 -3.241 9.232 1.00 94.25 99 TRP A O 1
ATOM 693 N N . ARG A 1 100 ? 4.716 -1.991 9.723 1.00 86.12 100 ARG A N 1
ATOM 694 C CA . ARG A 1 100 ? 4.073 -1.184 10.753 1.00 86.12 100 ARG A CA 1
ATOM 695 C C . ARG A 1 100 ? 4.246 0.276 10.365 1.00 86.12 100 ARG A C 1
ATOM 697 O O . ARG A 1 100 ? 5.392 0.706 10.226 1.00 86.12 100 ARG A O 1
ATOM 704 N N . PRO A 1 101 ? 3.155 1.034 10.172 1.00 66.25 101 PRO A N 1
ATOM 705 C CA . PRO A 1 101 ? 3.258 2.482 10.106 1.00 66.25 101 PRO A CA 1
ATOM 706 C C . PRO A 1 101 ? 3.964 2.955 11.376 1.00 66.25 101 PRO A C 1
ATOM 708 O O . PRO A 1 101 ? 3.682 2.429 12.458 1.00 66.25 101 PRO A O 1
ATOM 711 N N . ALA A 1 102 ? 4.897 3.900 11.257 1.00 65.44 102 ALA A N 1
ATOM 712 C CA . ALA A 1 102 ? 5.471 4.520 12.441 1.00 65.44 102 ALA A CA 1
ATOM 713 C C . ALA A 1 102 ? 4.308 5.023 13.307 1.00 65.44 102 ALA A C 1
ATOM 715 O O . ALA A 1 102 ? 3.410 5.697 12.794 1.00 65.44 102 ALA A O 1
ATOM 716 N N . ALA A 1 103 ? 4.282 4.640 14.588 1.00 56.94 103 ALA A N 1
ATOM 717 C CA . ALA A 1 103 ? 3.347 5.245 15.524 1.00 56.94 103 ALA A CA 1
ATOM 718 C C . ALA A 1 103 ? 3.552 6.752 15.400 1.00 56.94 103 ALA A C 1
ATOM 720 O O . ALA A 1 103 ? 4.700 7.193 15.454 1.00 56.94 103 ALA A O 1
ATOM 721 N N . GLY A 1 104 ? 2.478 7.500 15.137 1.00 47.62 104 GLY A N 1
ATOM 722 C CA . GLY A 1 104 ? 2.554 8.949 15.032 1.00 47.62 104 GLY A CA 1
ATOM 723 C C . GLY A 1 104 ? 3.222 9.468 16.293 1.00 47.62 104 GLY A C 1
ATOM 724 O O . GLY A 1 104 ? 2.604 9.483 17.355 1.00 47.62 104 GLY A O 1
ATOM 725 N N . GLY A 1 105 ? 4.506 9.808 16.187 1.00 37.94 105 GLY A N 1
ATOM 726 C CA . GLY A 1 105 ? 5.177 10.567 17.211 1.00 37.94 105 GLY A CA 1
ATOM 727 C C . GLY A 1 105 ? 4.419 11.873 17.260 1.00 37.94 105 GLY A C 1
ATOM 728 O O . GLY A 1 105 ? 4.420 12.621 16.287 1.00 37.94 105 GLY A O 1
ATOM 729 N N . SER A 1 106 ? 3.714 12.120 18.358 1.00 42.34 106 SER A N 1
ATOM 730 C CA . SER A 1 106 ? 3.515 13.491 18.784 1.00 42.34 106 SER A CA 1
ATOM 731 C C . SER A 1 106 ? 4.913 14.099 18.836 1.00 42.34 106 SER A C 1
ATOM 733 O O . SER A 1 106 ? 5.721 13.690 19.675 1.00 42.34 106 SER A O 1
ATOM 735 N N . GLU A 1 107 ? 5.227 14.979 17.887 1.00 39.69 107 GLU A N 1
ATOM 736 C CA . GLU A 1 107 ? 6.335 15.906 18.061 1.00 39.69 107 GLU A CA 1
ATOM 737 C C . GLU A 1 107 ? 6.104 16.599 19.409 1.00 39.69 107 GLU A C 1
ATOM 739 O O . GLU A 1 107 ? 5.001 17.085 19.683 1.00 39.69 107 GLU A O 1
ATOM 744 N N . GLY A 1 108 ? 7.092 16.483 20.295 1.00 32.25 108 GLY A N 1
ATOM 745 C CA . GLY A 1 108 ? 7.138 17.259 21.531 1.00 32.25 108 GLY A CA 1
ATOM 746 C C . GLY A 1 108 ? 7.498 18.708 21.256 1.00 32.25 108 GLY A C 1
ATOM 747 O O . GLY A 1 108 ? 8.041 18.987 20.164 1.00 32.25 108 GLY A O 1
#